Protein AF-X8APF7-F1 (afdb_monomer_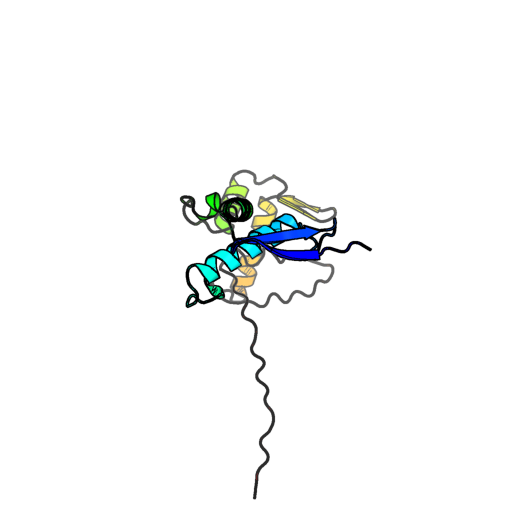lite)

pLDDT: mean 70.71, std 19.46, range [29.16, 93.62]

Sequence (177 aa):
MNHFGLFFLNDNGQLALSTAGAGQPLSNFDVPELAERLQQVLAAMTADPSRPLSSVDLLDGTALERLDMWANRAVLTGQSATPQSIPAVFAAQVAQRPDAVALTFQDRAMTYRELDDASNRLAHLLADHGARPGGVWCCCCRARPRRSWRFWRCSKRGRLSAHRPRASGRADRAPAR

Foldseek 3Di:
DFDKDWDWDDDPNDTDIDMDTQDDPDPPDGPVLVRVLVVQLVVVCVVPVPDDSVPRDSQDPVNVVVVCVVVVVCQVPPPDDDDDQPVVVLVVVCVVWVQDFPDDDDPDTDGSVRVVVVQVVLVVVVVVVPDDAPDDDDPPDDPDPPDDDPPVRPSPGDDDDDDDDDDDDDDDDDDDD

Radius of gyration: 29.01 Å; chains: 1; bounding box: 78×44×69 Å

InterPro domains:
  IPR000873 AMP-dependent synthetase/ligase domain [PF00501] (90-136)
  IPR042099 ANL, N-terminal domain [G3DSA:3.40.50.12780] (61-152)

Structure (mmCIF, N/CA/C/O backbone):
data_AF-X8APF7-F1
#
_entry.id   AF-X8APF7-F1
#
loop_
_atom_site.group_PDB
_atom_site.id
_atom_site.type_symbol
_atom_site.label_atom_id
_atom_site.label_alt_id
_atom_site.label_comp_id
_atom_site.label_asym_id
_atom_site.label_entity_id
_atom_site.label_seq_id
_atom_site.pdbx_PDB_ins_code
_atom_site.Cartn_x
_atom_site.Cartn_y
_atom_site.Cartn_z
_atom_site.occupancy
_atom_site.B_iso_or_equiv
_atom_site.auth_seq_id
_atom_site.auth_comp_id
_atom_site.auth_asym_id
_atom_site.auth_atom_id
_atom_site.pdbx_PDB_model_num
ATOM 1 N N . MET A 1 1 ? 11.712 28.529 -21.733 1.00 53.59 1 MET A N 1
ATOM 2 C CA . MET A 1 1 ? 11.200 27.318 -22.411 1.00 53.59 1 MET A CA 1
ATOM 3 C C . MET A 1 1 ? 12.228 26.220 -22.222 1.00 53.59 1 MET A C 1
ATOM 5 O O . MET A 1 1 ? 13.283 26.269 -22.847 1.00 53.59 1 MET A O 1
ATOM 9 N N . ASN A 1 2 ? 11.966 25.299 -21.296 1.00 61.56 2 ASN A N 1
ATOM 10 C CA . ASN A 1 2 ? 12.863 24.178 -21.039 1.00 61.56 2 ASN A CA 1
ATOM 11 C C . ASN A 1 2 ? 12.679 23.160 -22.162 1.00 61.56 2 ASN A C 1
ATOM 13 O O . ASN A 1 2 ? 11.663 22.476 -22.225 1.00 61.56 2 ASN A O 1
ATOM 17 N N . HIS A 1 3 ? 13.634 23.133 -23.080 1.00 66.56 3 HIS A N 1
ATOM 18 C CA . HIS A 1 3 ? 13.720 22.146 -24.142 1.00 66.56 3 HIS A CA 1
ATOM 19 C C . HIS A 1 3 ? 14.736 21.082 -23.728 1.00 66.56 3 HIS A C 1
ATOM 21 O O . HIS A 1 3 ? 15.697 21.374 -23.012 1.00 66.56 3 HIS A O 1
ATOM 27 N N . PHE A 1 4 ? 14.511 19.853 -24.172 1.00 73.12 4 PHE A N 1
ATOM 28 C CA . PHE A 1 4 ? 15.497 18.786 -24.112 1.00 73.12 4 PHE A CA 1
ATOM 29 C C . PHE A 1 4 ? 15.580 18.148 -25.500 1.00 73.12 4 PHE A C 1
ATOM 31 O O . PHE A 1 4 ? 14.575 18.068 -26.209 1.00 73.12 4 PHE A O 1
ATOM 38 N N . GLY A 1 5 ? 16.780 17.745 -25.903 1.00 75.00 5 GLY A N 1
ATOM 39 C CA . GLY A 1 5 ? 17.037 17.091 -27.183 1.00 75.00 5 GLY A CA 1
ATOM 40 C C . GLY A 1 5 ? 17.805 15.794 -26.981 1.00 75.00 5 GLY A C 1
ATOM 41 O O . GLY A 1 5 ? 18.708 15.735 -26.146 1.00 75.00 5 GLY A O 1
ATOM 42 N N . LEU A 1 6 ? 17.441 14.772 -27.753 1.00 80.19 6 LEU A N 1
ATOM 43 C CA . LEU A 1 6 ? 18.171 13.511 -27.863 1.00 80.19 6 LEU A CA 1
ATOM 44 C C . LEU A 1 6 ? 18.871 13.494 -29.221 1.00 80.19 6 LEU A C 1
ATOM 46 O O . LEU A 1 6 ? 18.217 13.641 -30.254 1.00 80.19 6 LEU A O 1
ATOM 50 N N . PHE A 1 7 ? 20.188 13.324 -29.214 1.00 81.31 7 PHE A N 1
ATOM 51 C CA . PHE A 1 7 ? 21.014 13.285 -30.415 1.00 81.31 7 PHE A CA 1
ATOM 52 C C . PHE A 1 7 ? 21.690 11.925 -30.520 1.00 81.31 7 PHE A C 1
ATOM 54 O O . PHE A 1 7 ? 22.322 11.466 -29.569 1.00 81.31 7 PHE A O 1
ATOM 61 N N . PHE A 1 8 ? 21.570 11.306 -31.691 1.00 81.06 8 PHE A N 1
ATOM 62 C CA . PHE A 1 8 ? 22.302 10.098 -32.044 1.00 81.06 8 PHE A CA 1
ATOM 63 C C . PHE A 1 8 ? 23.467 10.498 -32.935 1.00 81.06 8 PHE A C 1
ATOM 65 O O . PHE A 1 8 ? 23.267 11.060 -34.013 1.00 81.06 8 PHE A O 1
ATOM 72 N N . LEU A 1 9 ? 24.677 10.224 -32.474 1.00 80.75 9 LEU A N 1
ATOM 73 C CA . LEU A 1 9 ? 25.897 10.414 -33.239 1.00 80.75 9 LEU A CA 1
ATOM 74 C C . LEU A 1 9 ? 26.414 9.040 -33.642 1.00 80.75 9 LEU A C 1
ATOM 76 O O . LEU A 1 9 ? 26.395 8.109 -32.843 1.00 80.75 9 LEU A O 1
ATOM 80 N N . ASN A 1 10 ? 26.861 8.909 -34.882 1.00 80.62 10 ASN A N 1
ATOM 81 C CA . ASN A 1 10 ? 27.541 7.712 -35.352 1.00 80.62 10 ASN A CA 1
ATOM 82 C C . ASN A 1 10 ? 28.977 8.101 -35.701 1.00 80.62 10 ASN A C 1
ATOM 84 O O . ASN A 1 10 ? 29.172 8.969 -36.552 1.00 80.62 10 ASN A O 1
ATOM 88 N N . ASP A 1 11 ? 29.950 7.469 -35.052 1.00 77.50 11 ASP A N 1
ATOM 89 C CA . ASP A 1 11 ? 31.371 7.622 -35.355 1.00 77.50 11 ASP A CA 1
ATOM 90 C C . ASP A 1 11 ? 32.016 6.241 -35.502 1.00 77.50 11 ASP A C 1
ATOM 92 O O . ASP A 1 11 ? 31.984 5.430 -34.581 1.00 77.50 11 ASP A O 1
ATOM 96 N N . ASN A 1 12 ? 32.568 5.946 -36.682 1.00 76.00 12 ASN A N 1
ATOM 97 C CA . ASN A 1 12 ? 33.263 4.689 -36.994 1.00 76.00 12 ASN A CA 1
ATOM 98 C C . ASN A 1 12 ? 32.517 3.399 -36.576 1.00 76.00 12 ASN A C 1
ATOM 100 O O . ASN A 1 12 ? 33.132 2.409 -36.180 1.00 76.00 12 ASN A O 1
ATOM 104 N N . GLY A 1 13 ? 31.182 3.393 -36.672 1.00 75.31 13 GLY A N 1
ATOM 105 C CA . GLY A 1 13 ? 30.346 2.244 -36.304 1.00 75.31 13 GLY A CA 1
ATOM 106 C C . GLY A 1 13 ? 29.995 2.160 -34.814 1.00 75.31 13 GLY A C 1
ATOM 107 O O . GLY A 1 13 ? 29.361 1.193 -34.398 1.00 75.31 13 GLY A O 1
ATOM 108 N N . GLN A 1 14 ? 30.373 3.159 -34.015 1.00 74.88 14 GLN A N 1
ATOM 109 C CA . GLN A 1 14 ? 29.901 3.350 -32.647 1.00 74.88 14 GLN A CA 1
ATOM 110 C C . GLN A 1 14 ? 28.744 4.354 -32.643 1.00 74.88 14 GLN A C 1
ATOM 112 O O . GLN A 1 14 ? 28.888 5.492 -33.093 1.00 74.88 14 GLN A O 1
ATOM 117 N N . LEU A 1 15 ? 27.590 3.933 -32.120 1.00 78.38 15 LEU A N 1
ATOM 118 C CA . LEU A 1 15 ? 26.440 4.810 -31.911 1.00 78.38 15 LEU A CA 1
ATOM 119 C C . LEU A 1 15 ? 26.529 5.429 -30.510 1.00 78.38 15 LEU A C 1
ATOM 121 O O . LEU A 1 15 ? 26.436 4.718 -29.512 1.00 78.38 15 LEU A O 1
ATOM 125 N N . ALA A 1 16 ? 26.676 6.747 -30.434 1.00 77.12 16 ALA A N 1
ATOM 126 C CA . ALA A 1 16 ? 26.646 7.510 -29.194 1.00 77.12 16 ALA A CA 1
ATOM 127 C C . ALA A 1 16 ? 25.300 8.233 -29.038 1.00 77.12 16 ALA A C 1
ATOM 129 O O . ALA A 1 16 ? 24.826 8.904 -29.957 1.00 77.12 16 ALA A O 1
ATOM 130 N N . LEU A 1 17 ? 24.693 8.119 -27.855 1.00 78.38 17 LEU A N 1
ATOM 131 C CA . LEU A 1 17 ? 23.508 8.878 -27.460 1.00 78.38 17 LEU A CA 1
ATOM 132 C C . LEU A 1 17 ? 23.949 10.058 -26.592 1.00 78.38 17 LEU A C 1
ATOM 134 O O . LEU A 1 17 ? 24.636 9.878 -25.592 1.00 78.38 17 LEU A O 1
ATOM 138 N N . SER A 1 18 ? 23.565 11.272 -26.973 1.00 77.81 18 SER A N 1
ATOM 139 C CA . SER A 1 18 ? 23.858 12.492 -26.217 1.00 77.81 18 SER A CA 1
ATOM 140 C C . SER A 1 18 ? 22.583 13.271 -25.937 1.00 77.81 18 SER A C 1
ATOM 142 O O . SER A 1 18 ? 21.690 13.359 -26.782 1.00 77.81 18 SER A O 1
ATOM 144 N N . THR A 1 19 ? 22.506 13.865 -24.750 1.00 77.56 19 THR A N 1
ATOM 145 C CA . THR A 1 19 ? 21.371 14.689 -24.336 1.00 77.56 19 THR A CA 1
ATOM 146 C C . THR A 1 19 ? 21.774 16.149 -24.220 1.00 77.56 19 THR A C 1
ATOM 148 O O . THR A 1 19 ? 22.810 16.441 -23.626 1.00 77.56 19 THR A O 1
ATOM 151 N N . ALA A 1 20 ? 20.955 17.073 -24.720 1.00 77.75 20 ALA A N 1
ATOM 152 C CA . ALA A 1 20 ? 21.169 18.505 -24.511 1.00 77.75 20 ALA A CA 1
ATOM 153 C C . ALA A 1 20 ? 19.965 19.165 -23.838 1.00 77.75 20 ALA A C 1
ATOM 155 O O . ALA A 1 20 ? 18.816 18.808 -24.105 1.00 77.75 20 ALA A O 1
ATOM 156 N N . GLY A 1 21 ? 20.251 20.180 -23.022 1.00 68.06 21 GLY A N 1
ATOM 157 C CA . GLY A 1 21 ? 19.257 20.973 -22.301 1.00 68.06 21 GLY A CA 1
ATOM 158 C C . GLY A 1 21 ? 19.004 20.486 -20.871 1.00 68.06 21 GLY A C 1
ATOM 159 O O . GLY A 1 21 ? 19.227 19.328 -20.539 1.00 68.06 21 GLY A O 1
ATOM 160 N N . ALA A 1 22 ? 18.527 21.400 -20.023 1.00 64.50 22 ALA A N 1
ATOM 161 C CA . ALA A 1 22 ? 18.190 21.152 -18.615 1.00 64.50 22 ALA A CA 1
ATOM 162 C C . ALA A 1 22 ? 16.683 20.902 -18.406 1.00 64.50 22 ALA A C 1
ATOM 164 O O . ALA A 1 22 ? 16.120 21.221 -17.359 1.00 64.50 22 ALA A O 1
ATOM 165 N N . GLY A 1 23 ? 15.985 20.430 -19.444 1.00 63.81 23 GLY A N 1
ATOM 166 C CA . GLY A 1 23 ? 14.562 20.131 -19.338 1.00 63.81 23 GLY A CA 1
ATOM 167 C C . GLY A 1 23 ? 14.301 18.934 -18.432 1.00 63.81 23 GLY A C 1
ATOM 168 O O . GLY A 1 23 ? 15.122 18.034 -18.360 1.00 63.81 23 GLY A O 1
ATOM 169 N N . GLN A 1 24 ? 13.144 18.913 -17.774 1.00 64.69 24 GLN A N 1
ATOM 170 C CA . GLN A 1 24 ? 12.595 17.705 -17.162 1.00 64.69 24 GLN A CA 1
ATOM 171 C C . GLN A 1 24 ? 11.430 17.235 -18.046 1.00 64.69 24 GLN A C 1
ATOM 173 O O . GLN A 1 24 ? 10.345 17.815 -17.969 1.00 64.69 24 GLN A O 1
ATOM 178 N N . PRO A 1 25 ? 11.656 16.257 -18.949 1.00 60.25 25 PRO A N 1
ATOM 179 C CA . PRO A 1 25 ? 10.646 15.747 -19.882 1.00 60.25 25 PRO A CA 1
ATOM 180 C C . PRO A 1 25 ? 9.393 15.242 -19.175 1.00 60.25 25 PRO A C 1
ATOM 182 O O . PRO A 1 25 ? 8.284 15.320 -19.698 1.00 60.25 25 PRO A O 1
ATOM 185 N N . LEU A 1 26 ? 9.606 14.677 -17.991 1.00 61.38 26 LEU A N 1
ATOM 186 C CA . LEU A 1 26 ? 8.610 14.052 -17.150 1.00 61.38 26 LEU A CA 1
ATOM 187 C C . LEU A 1 26 ? 8.867 14.522 -15.724 1.00 61.38 26 LEU A C 1
ATOM 189 O O . LEU A 1 26 ? 10.012 14.626 -15.298 1.00 61.38 26 LEU A O 1
ATOM 193 N N . SER A 1 27 ? 7.802 14.751 -14.962 1.00 63.25 27 SER A N 1
ATOM 194 C CA . SER A 1 27 ? 7.886 15.291 -13.598 1.00 63.25 27 SER A CA 1
ATOM 195 C C . SER A 1 27 ? 8.696 14.430 -12.616 1.00 63.25 27 SER A C 1
ATOM 197 O O . SER A 1 27 ? 9.063 14.923 -11.557 1.00 63.25 27 SER A O 1
ATOM 199 N N . ASN A 1 28 ? 8.969 13.166 -12.965 1.00 64.25 28 ASN A N 1
ATOM 200 C CA . ASN A 1 28 ? 9.645 12.183 -12.115 1.00 64.25 28 ASN A CA 1
ATOM 201 C C . ASN A 1 28 ? 10.875 11.528 -12.778 1.00 64.25 28 ASN A C 1
ATOM 203 O O . ASN A 1 28 ? 11.368 10.545 -12.232 1.00 64.25 28 ASN A O 1
ATOM 207 N N . PHE A 1 29 ? 11.323 11.998 -13.949 1.00 65.62 29 PHE A N 1
ATOM 208 C CA . PHE A 1 29 ? 12.499 11.443 -14.632 1.00 65.62 29 PHE A CA 1
ATOM 209 C C . PHE A 1 29 ? 13.395 12.556 -15.153 1.00 65.62 29 PHE A C 1
ATOM 211 O O . PHE A 1 29 ? 12.939 13.433 -15.895 1.00 65.62 29 PHE A O 1
ATOM 218 N N . ASP A 1 30 ? 14.676 12.465 -14.813 1.00 72.31 30 ASP A N 1
ATOM 219 C CA . ASP A 1 30 ? 15.691 13.343 -15.372 1.00 72.31 30 ASP A CA 1
ATOM 220 C C . ASP A 1 30 ? 16.156 12.843 -16.748 1.00 72.31 30 ASP A C 1
ATOM 222 O O . ASP A 1 30 ? 16.073 11.663 -17.097 1.00 72.31 30 ASP A O 1
ATOM 226 N N . VAL A 1 31 ? 16.643 13.774 -17.566 1.00 77.12 31 VAL A N 1
ATOM 227 C CA . VAL A 1 31 ? 17.120 13.509 -18.934 1.00 77.12 31 VAL A CA 1
ATOM 228 C C . VAL A 1 31 ? 18.214 12.426 -19.007 1.00 77.12 31 VAL A C 1
ATOM 230 O O . VAL A 1 31 ? 18.138 11.603 -19.922 1.00 77.12 31 VAL A O 1
ATOM 233 N N . PRO A 1 32 ? 19.186 12.354 -18.072 1.00 75.44 32 PRO A N 1
ATOM 234 C CA . PRO A 1 32 ? 20.173 11.276 -18.049 1.00 75.44 32 PRO A CA 1
ATOM 235 C C . PRO A 1 32 ? 19.548 9.896 -17.811 1.00 75.44 32 PRO A C 1
ATOM 237 O O . PRO A 1 32 ? 19.864 8.964 -18.542 1.00 75.44 32 PRO A O 1
ATOM 240 N N . GLU A 1 33 ? 18.597 9.771 -16.877 1.00 77.25 33 GLU A N 1
ATOM 241 C CA . GLU A 1 33 ? 17.920 8.492 -16.596 1.00 77.25 33 GLU A CA 1
ATOM 242 C C . GLU A 1 33 ? 17.145 7.984 -17.823 1.00 77.25 33 GLU A C 1
ATOM 244 O O . GLU A 1 33 ? 17.118 6.787 -18.119 1.00 77.25 33 GLU A O 1
ATOM 249 N N . LEU A 1 34 ? 16.520 8.897 -18.574 1.00 79.06 34 LEU A N 1
ATOM 250 C CA . LEU A 1 34 ? 15.839 8.554 -19.821 1.00 79.06 34 LEU A CA 1
ATOM 251 C C . LEU A 1 34 ? 16.825 8.055 -20.887 1.00 79.06 34 LEU A C 1
ATOM 253 O O . LEU A 1 34 ? 16.526 7.093 -21.598 1.00 79.06 34 LEU A O 1
ATOM 257 N N . ALA A 1 35 ? 17.985 8.703 -21.006 1.00 80.31 35 ALA A N 1
ATOM 258 C CA . ALA A 1 35 ? 19.008 8.319 -21.969 1.00 80.31 35 ALA A CA 1
ATOM 259 C C . ALA A 1 35 ? 19.628 6.957 -21.641 1.00 80.31 35 ALA A C 1
ATOM 261 O O . ALA A 1 35 ? 19.764 6.125 -22.536 1.00 80.31 35 ALA A O 1
ATOM 262 N N . GLU A 1 36 ? 19.922 6.693 -20.368 1.00 80.88 36 GLU A N 1
ATOM 263 C CA . GLU A 1 36 ? 20.430 5.396 -19.909 1.00 80.88 36 GLU A CA 1
ATOM 264 C C . GLU A 1 36 ? 19.453 4.261 -20.228 1.00 80.88 36 GLU A C 1
ATOM 266 O O . GLU A 1 36 ? 19.840 3.243 -20.806 1.00 80.88 36 GLU A O 1
ATOM 271 N N . ARG A 1 37 ? 18.159 4.453 -19.948 1.00 81.25 37 ARG A N 1
ATOM 272 C CA . ARG A 1 37 ? 17.126 3.457 -20.278 1.00 81.25 37 ARG A CA 1
ATOM 273 C C . ARG A 1 37 ? 16.987 3.240 -21.778 1.00 81.25 37 ARG A C 1
ATOM 275 O O . ARG A 1 37 ? 16.839 2.107 -22.227 1.00 81.25 37 ARG A O 1
ATOM 282 N N . LEU A 1 38 ? 17.053 4.305 -22.573 1.00 82.56 38 LEU A N 1
ATOM 283 C CA . LEU A 1 38 ? 17.011 4.190 -24.029 1.00 82.56 38 LEU A CA 1
ATOM 284 C C . LEU A 1 38 ? 18.231 3.432 -24.569 1.00 82.56 38 LEU A C 1
ATOM 286 O O . LEU A 1 38 ? 18.084 2.585 -25.450 1.00 82.56 38 LEU A O 1
ATOM 290 N N . GLN A 1 39 ? 19.416 3.680 -24.012 1.00 83.12 39 GLN A N 1
ATOM 291 C CA . GLN A 1 39 ? 20.625 2.936 -24.349 1.00 83.12 39 GLN A CA 1
ATOM 292 C C . GLN A 1 39 ? 20.486 1.444 -24.013 1.00 83.12 39 GLN A C 1
ATOM 294 O O . GLN A 1 39 ? 20.874 0.609 -24.827 1.00 83.12 39 GLN A O 1
ATOM 299 N N . GLN A 1 40 ? 19.886 1.092 -22.871 1.00 81.75 40 GLN A N 1
ATOM 300 C CA . GLN A 1 40 ? 19.611 -0.305 -22.510 1.00 81.75 40 GLN A CA 1
ATOM 301 C C . GLN A 1 40 ? 18.675 -0.991 -23.516 1.00 81.75 40 GLN A C 1
ATOM 303 O O . GLN A 1 40 ? 18.935 -2.127 -23.912 1.00 81.75 40 GLN A O 1
ATOM 308 N N . VAL A 1 41 ? 17.632 -0.299 -23.994 1.00 83.94 41 VAL A N 1
ATOM 309 C CA . VAL A 1 41 ? 16.745 -0.826 -25.050 1.00 83.94 41 VAL A CA 1
ATOM 310 C C . VAL A 1 41 ? 17.512 -1.072 -26.338 1.00 83.94 41 VAL A C 1
ATOM 312 O O . VAL A 1 41 ? 17.408 -2.152 -26.915 1.00 83.94 41 VAL A O 1
ATOM 315 N N . LEU A 1 42 ? 18.295 -0.088 -26.784 1.00 83.88 42 LEU A N 1
ATOM 316 C CA . LEU A 1 42 ? 19.064 -0.199 -28.021 1.00 83.88 42 LEU A CA 1
ATOM 317 C C . LEU A 1 42 ? 20.092 -1.331 -27.937 1.00 83.88 42 LEU A C 1
ATOM 319 O O . LEU A 1 42 ? 20.203 -2.107 -28.881 1.00 83.88 42 LEU A O 1
ATOM 323 N N . ALA A 1 43 ? 20.773 -1.485 -26.799 1.00 83.19 43 ALA A N 1
ATOM 324 C CA . ALA A 1 43 ? 21.693 -2.593 -26.553 1.00 83.19 43 ALA A CA 1
ATOM 325 C C . ALA A 1 43 ? 20.980 -3.958 -26.551 1.00 83.19 43 ALA A C 1
ATOM 327 O O . ALA A 1 43 ? 21.488 -4.925 -27.115 1.00 83.19 43 ALA A O 1
ATOM 328 N N . ALA A 1 44 ? 19.786 -4.049 -25.958 1.00 83.00 44 ALA A N 1
ATOM 329 C CA . ALA A 1 44 ? 19.005 -5.284 -25.956 1.00 83.00 44 ALA A CA 1
ATOM 330 C C . ALA A 1 44 ? 18.514 -5.666 -27.364 1.00 83.00 44 ALA A C 1
ATOM 332 O O . ALA A 1 44 ? 18.529 -6.844 -27.717 1.00 83.00 44 ALA A O 1
ATOM 333 N N . MET A 1 45 ? 18.115 -4.680 -28.173 1.00 83.44 45 MET A N 1
ATOM 334 C CA . MET A 1 45 ? 17.649 -4.888 -29.548 1.00 83.44 45 MET A CA 1
ATOM 335 C C . MET A 1 45 ? 18.779 -5.254 -30.517 1.00 83.44 45 MET A C 1
ATOM 337 O O . MET A 1 45 ? 18.547 -6.016 -31.452 1.00 83.44 45 MET A O 1
ATOM 341 N N . THR A 1 46 ? 19.992 -4.725 -30.323 1.00 84.31 46 THR A N 1
ATOM 342 C CA . THR A 1 46 ? 21.152 -5.098 -31.151 1.00 84.31 46 THR A CA 1
ATOM 343 C C . THR A 1 46 ? 21.724 -6.460 -30.769 1.00 84.31 46 THR A C 1
ATOM 345 O O . THR A 1 46 ? 22.218 -7.166 -31.646 1.00 84.31 46 THR A O 1
ATOM 348 N N . ALA A 1 47 ? 21.635 -6.852 -29.494 1.00 85.12 47 ALA A N 1
ATOM 349 C CA . ALA A 1 47 ? 22.073 -8.164 -29.024 1.00 85.12 47 ALA A CA 1
ATOM 350 C C . ALA A 1 47 ? 21.160 -9.309 -29.497 1.00 85.12 47 ALA A C 1
ATOM 352 O O . ALA A 1 47 ? 21.658 -10.377 -29.846 1.00 85.12 47 ALA A O 1
ATOM 353 N N . ASP A 1 48 ? 19.841 -9.098 -29.526 1.00 83.81 48 ASP A N 1
ATOM 354 C CA . ASP A 1 48 ? 18.879 -10.062 -30.070 1.00 83.81 48 ASP A CA 1
ATOM 355 C C . ASP A 1 48 ? 17.739 -9.345 -30.817 1.00 83.81 48 ASP A C 1
ATOM 357 O O . ASP A 1 48 ? 16.743 -8.942 -30.207 1.00 83.81 48 ASP A O 1
ATOM 361 N N . PRO A 1 49 ? 17.843 -9.223 -32.152 1.00 81.12 49 PRO A N 1
ATOM 362 C CA . PRO A 1 49 ? 16.830 -8.564 -32.975 1.00 81.12 49 PRO A CA 1
ATOM 363 C C . PRO A 1 49 ? 15.473 -9.280 -33.003 1.00 81.12 49 PRO A C 1
ATOM 365 O O . PRO A 1 49 ? 14.477 -8.689 -33.417 1.00 81.12 49 PRO A O 1
ATOM 368 N N . SER A 1 50 ? 15.423 -10.558 -32.612 1.00 85.00 50 SER A N 1
ATOM 369 C CA . SER A 1 50 ? 14.198 -11.365 -32.613 1.00 85.00 50 SER A CA 1
ATOM 370 C C . SER A 1 50 ? 13.436 -11.304 -31.285 1.00 85.00 50 SER A C 1
ATOM 372 O O . SER A 1 50 ? 12.286 -11.748 -31.200 1.00 85.00 50 SER A O 1
ATOM 374 N N . ARG A 1 51 ? 14.049 -10.717 -30.250 1.00 82.75 51 ARG A N 1
ATOM 375 C CA . ARG A 1 51 ? 13.473 -10.596 -28.914 1.00 82.75 51 ARG A CA 1
ATOM 376 C C . ARG A 1 51 ? 12.291 -9.615 -28.904 1.00 82.75 51 ARG A C 1
ATOM 378 O O . ARG A 1 51 ? 12.418 -8.484 -29.373 1.00 82.75 51 ARG A O 1
ATOM 385 N N . PRO A 1 52 ? 11.138 -9.978 -28.307 1.00 82.69 52 PRO A N 1
ATOM 386 C CA . PRO A 1 52 ? 10.020 -9.054 -28.177 1.00 82.69 52 PRO A CA 1
ATOM 387 C C . PRO A 1 52 ? 10.383 -7.897 -27.241 1.00 82.69 52 PRO A C 1
ATOM 389 O O . PRO A 1 52 ? 10.868 -8.120 -26.127 1.00 82.69 52 PRO A O 1
ATOM 392 N N . LEU A 1 53 ? 10.071 -6.667 -27.659 1.00 76.81 53 LEU A N 1
ATOM 393 C CA . LEU A 1 53 ? 10.351 -5.441 -26.899 1.00 76.81 53 LEU A CA 1
ATOM 394 C C . LEU A 1 53 ? 9.767 -5.477 -25.475 1.00 76.81 53 LEU A C 1
ATOM 396 O O . LEU A 1 53 ? 10.366 -4.956 -24.544 1.00 76.81 53 LEU A O 1
ATOM 400 N N . SER A 1 54 ? 8.636 -6.164 -25.284 1.00 79.62 54 SER A N 1
ATOM 401 C CA . SER A 1 54 ? 7.987 -6.345 -23.978 1.00 79.62 54 SER A CA 1
ATOM 402 C C . SER A 1 54 ? 8.794 -7.171 -22.973 1.00 79.62 54 SER A C 1
ATOM 404 O O . SER A 1 54 ? 8.422 -7.232 -21.807 1.00 79.62 54 SER A O 1
ATOM 406 N N . SER A 1 55 ? 9.844 -7.862 -23.418 1.00 78.06 55 SER A N 1
ATOM 407 C CA . SER A 1 55 ? 10.704 -8.678 -22.558 1.00 78.06 55 SER A CA 1
ATOM 408 C C . SER A 1 55 ? 11.985 -7.964 -22.134 1.00 78.06 55 SER A C 1
ATOM 410 O O . SER A 1 55 ? 12.754 -8.540 -21.368 1.00 78.06 55 SER A O 1
ATOM 412 N N . VAL A 1 56 ? 12.254 -6.762 -22.653 1.00 78.56 56 VAL A N 1
ATOM 413 C CA . VAL A 1 56 ? 13.417 -5.960 -22.264 1.00 78.56 56 VAL A CA 1
ATOM 414 C C . VAL A 1 56 ? 13.148 -5.375 -20.882 1.00 78.56 56 VAL A C 1
ATOM 416 O O . VAL A 1 56 ? 12.184 -4.631 -20.703 1.00 78.56 56 VAL A O 1
ATOM 419 N N . ASP A 1 57 ? 13.984 -5.734 -19.909 1.00 75.31 57 ASP A N 1
ATOM 420 C CA . ASP A 1 57 ? 13.901 -5.157 -18.572 1.00 75.31 57 ASP A CA 1
ATOM 421 C C . ASP A 1 57 ? 14.563 -3.776 -18.573 1.00 75.31 57 ASP A C 1
ATOM 423 O O . ASP A 1 57 ? 15.725 -3.629 -18.950 1.00 75.31 57 ASP A O 1
ATOM 427 N N . LEU A 1 58 ? 13.775 -2.767 -18.214 1.00 73.19 58 LEU A N 1
ATOM 428 C CA . LEU A 1 58 ? 14.168 -1.357 -18.145 1.00 73.19 58 LEU A CA 1
ATOM 429 C C . LEU A 1 58 ? 14.492 -0.917 -16.717 1.00 73.19 58 LEU A C 1
ATOM 431 O O . LEU A 1 58 ? 14.885 0.230 -16.494 1.00 73.19 58 LEU A O 1
ATOM 435 N N . LEU A 1 59 ? 14.216 -1.785 -15.744 1.00 71.38 59 LEU A N 1
ATOM 436 C CA . LEU A 1 59 ? 14.544 -1.552 -14.355 1.00 71.38 59 LEU A CA 1
ATOM 437 C C . LEU A 1 59 ? 15.925 -2.148 -14.127 1.00 71.38 59 LEU A C 1
ATOM 439 O O . LEU A 1 59 ? 16.126 -3.358 -14.172 1.00 71.38 59 LEU A O 1
ATOM 443 N N . ASP A 1 60 ? 16.894 -1.275 -13.909 1.00 72.75 60 ASP A N 1
ATOM 444 C CA . ASP A 1 60 ? 18.210 -1.688 -13.467 1.00 72.75 60 ASP A CA 1
ATOM 445 C C . ASP A 1 60 ? 18.155 -2.193 -12.011 1.00 72.75 60 ASP A C 1
ATOM 447 O O . ASP A 1 60 ? 17.154 -2.050 -11.297 1.00 72.75 60 ASP A O 1
ATOM 451 N N . GLY A 1 61 ? 19.257 -2.790 -11.548 1.00 73.62 61 GLY A N 1
ATOM 452 C CA . GLY A 1 61 ? 19.348 -3.310 -10.181 1.00 73.62 61 GLY A CA 1
ATOM 453 C C . GLY A 1 61 ? 19.039 -2.249 -9.119 1.00 73.62 61 GLY A C 1
ATOM 454 O O . GLY A 1 61 ? 18.361 -2.544 -8.138 1.00 73.62 61 GLY A O 1
ATOM 455 N N . THR A 1 62 ? 19.438 -0.995 -9.353 1.00 73.75 62 THR A N 1
ATOM 456 C CA . THR A 1 62 ? 19.209 0.100 -8.400 1.00 73.75 62 THR A CA 1
ATOM 457 C C . THR A 1 62 ? 17.731 0.505 -8.312 1.00 73.75 62 THR A C 1
ATOM 459 O O . THR A 1 62 ? 17.214 0.762 -7.218 1.00 73.75 62 THR A O 1
ATOM 462 N N . ALA A 1 63 ? 16.994 0.507 -9.431 1.00 76.06 63 ALA A N 1
ATOM 463 C CA . ALA A 1 63 ? 15.554 0.744 -9.428 1.00 76.06 63 ALA A CA 1
ATOM 464 C C . ALA A 1 63 ? 14.781 -0.396 -8.749 1.00 76.06 63 ALA A C 1
ATOM 466 O O . ALA A 1 63 ? 13.819 -0.128 -8.023 1.00 76.06 63 ALA A O 1
ATOM 467 N N . LEU A 1 64 ? 15.204 -1.649 -8.940 1.00 79.94 64 LEU A N 1
ATOM 468 C CA . LEU A 1 64 ? 14.610 -2.804 -8.261 1.00 79.94 64 LEU A CA 1
ATOM 469 C C . LEU A 1 64 ? 14.815 -2.741 -6.741 1.00 79.94 64 LEU A C 1
ATOM 471 O O . LEU A 1 64 ? 13.860 -2.954 -5.996 1.00 79.94 64 LEU A O 1
ATOM 475 N N . GLU A 1 65 ? 16.001 -2.352 -6.273 1.00 82.06 65 GLU A N 1
ATOM 476 C CA . GLU A 1 65 ? 16.274 -2.150 -4.842 1.00 82.06 65 GLU A CA 1
ATOM 477 C C . GLU A 1 65 ? 15.393 -1.049 -4.229 1.00 82.06 65 GLU A C 1
ATOM 479 O O . GLU A 1 65 ? 14.824 -1.215 -3.145 1.00 82.06 65 GLU A O 1
ATOM 484 N N . ARG A 1 66 ? 15.204 0.071 -4.943 1.00 81.88 66 ARG A N 1
ATOM 485 C CA . ARG A 1 66 ? 14.290 1.146 -4.512 1.00 81.88 66 ARG A CA 1
ATOM 486 C C . ARG A 1 66 ? 12.842 0.670 -4.433 1.00 81.88 66 ARG A C 1
ATOM 488 O O . ARG A 1 66 ? 12.133 1.027 -3.489 1.00 81.88 66 ARG A O 1
ATOM 495 N N . LEU A 1 67 ? 12.400 -0.126 -5.405 1.00 84.56 67 LEU A N 1
ATOM 496 C CA . LEU A 1 67 ? 11.062 -0.716 -5.399 1.00 84.56 67 LEU A CA 1
ATOM 497 C C . LEU A 1 67 ? 10.886 -1.690 -4.235 1.00 84.56 67 LEU A C 1
ATOM 499 O O . LEU A 1 67 ? 9.855 -1.640 -3.566 1.00 84.56 67 LEU A O 1
ATOM 503 N N . ASP A 1 68 ? 11.887 -2.517 -3.946 1.00 85.75 68 ASP A N 1
ATOM 504 C CA . ASP A 1 68 ? 11.854 -3.450 -2.820 1.00 85.75 68 ASP A CA 1
ATOM 505 C C . ASP A 1 68 ? 11.740 -2.720 -1.473 1.00 85.75 68 ASP A C 1
ATOM 507 O O . ASP A 1 68 ? 10.977 -3.148 -0.596 1.00 85.75 68 ASP A O 1
ATOM 511 N N . MET A 1 69 ? 12.418 -1.575 -1.336 1.00 83.81 69 MET A N 1
ATOM 512 C CA . MET A 1 69 ? 12.297 -0.694 -0.174 1.00 83.81 69 MET A CA 1
ATOM 513 C C . MET A 1 69 ? 10.888 -0.093 -0.056 1.00 83.81 69 MET A C 1
ATOM 515 O O . MET A 1 69 ? 10.257 -0.205 0.995 1.00 83.81 69 MET A O 1
ATOM 519 N N . TRP A 1 70 ? 10.353 0.516 -1.120 1.00 87.94 70 TRP A N 1
ATOM 520 C CA . TRP A 1 70 ? 9.010 1.116 -1.096 1.00 87.94 70 TRP A CA 1
ATOM 521 C C . TRP A 1 70 ? 7.899 0.091 -0.874 1.00 87.94 70 TRP A C 1
ATOM 523 O O . TRP A 1 70 ? 6.918 0.369 -0.182 1.00 87.94 70 TRP A O 1
ATOM 533 N N . ALA A 1 71 ? 8.055 -1.107 -1.434 1.00 87.06 71 ALA A N 1
ATOM 534 C CA . ALA A 1 71 ? 7.095 -2.190 -1.293 1.00 87.06 71 ALA A CA 1
ATOM 535 C C . ALA A 1 71 ? 7.115 -2.837 0.102 1.00 87.06 71 ALA A C 1
ATOM 537 O O . ALA A 1 71 ? 6.291 -3.712 0.364 1.00 87.06 71 ALA A O 1
ATOM 538 N N . ASN A 1 72 ? 8.036 -2.440 0.994 1.00 85.06 72 ASN A N 1
ATOM 539 C CA . ASN A 1 72 ? 8.300 -3.129 2.259 1.00 85.06 72 ASN A CA 1
ATOM 540 C C . ASN A 1 72 ? 8.457 -4.644 2.048 1.00 85.06 72 ASN A C 1
ATOM 542 O O . ASN A 1 72 ? 7.934 -5.450 2.824 1.00 85.06 72 ASN A O 1
ATOM 546 N N . ARG A 1 73 ? 9.144 -5.048 0.968 1.00 81.81 73 ARG A N 1
ATOM 547 C CA . ARG A 1 73 ? 9.167 -6.449 0.527 1.00 81.81 73 ARG A CA 1
ATOM 548 C C . ARG A 1 73 ? 9.706 -7.372 1.611 1.00 81.81 73 ARG A C 1
ATOM 550 O O . ARG A 1 73 ? 9.121 -8.422 1.832 1.00 81.81 73 ARG A O 1
ATOM 557 N N . ALA A 1 74 ? 10.705 -6.919 2.368 1.00 80.62 74 ALA A N 1
ATOM 558 C CA . ALA A 1 74 ? 11.242 -7.632 3.525 1.00 80.62 74 ALA A CA 1
ATOM 559 C C . ALA A 1 74 ? 10.170 -8.017 4.567 1.00 80.62 74 ALA A C 1
ATOM 561 O O . ALA A 1 74 ? 10.235 -9.100 5.142 1.00 80.62 74 ALA A O 1
ATOM 562 N N . VAL A 1 75 ? 9.155 -7.172 4.786 1.00 81.25 75 VAL A N 1
ATOM 563 C CA . VAL A 1 75 ? 8.037 -7.459 5.702 1.00 81.25 75 VAL A CA 1
ATOM 564 C C . VAL A 1 75 ? 7.050 -8.447 5.076 1.00 81.25 75 VAL A C 1
ATOM 566 O O . VAL A 1 75 ? 6.520 -9.313 5.766 1.00 81.25 75 VAL A O 1
ATOM 569 N N . LEU A 1 76 ? 6.807 -8.332 3.768 1.00 76.94 76 LEU A N 1
ATOM 570 C CA . LEU A 1 76 ? 5.866 -9.187 3.037 1.00 76.94 76 LEU A CA 1
ATOM 571 C C . LEU A 1 76 ? 6.406 -10.601 2.781 1.00 76.94 76 LEU A C 1
ATOM 573 O O . LEU A 1 76 ? 5.627 -11.550 2.753 1.00 76.94 76 LEU A O 1
ATOM 577 N N . THR A 1 77 ? 7.717 -10.738 2.569 1.00 80.31 77 THR A N 1
ATOM 578 C CA . THR A 1 77 ? 8.395 -12.014 2.289 1.00 80.31 77 THR A CA 1
ATOM 579 C C . THR A 1 77 ? 9.089 -12.604 3.511 1.00 80.31 77 THR A C 1
ATOM 581 O O . THR A 1 77 ? 9.572 -13.733 3.446 1.00 80.31 77 THR A O 1
ATOM 584 N N . GLY A 1 78 ? 9.168 -11.858 4.615 1.00 77.31 78 GLY A N 1
ATOM 585 C CA . GLY A 1 78 ? 9.641 -12.375 5.892 1.00 77.31 78 GLY A CA 1
ATOM 586 C C . GLY A 1 78 ? 8.760 -13.521 6.392 1.00 77.31 78 GLY A C 1
ATOM 587 O O . GLY A 1 78 ? 7.602 -13.664 5.990 1.00 77.31 78 GLY A O 1
ATOM 588 N N . GLN A 1 79 ? 9.302 -14.350 7.286 1.00 65.50 79 GLN A N 1
ATOM 589 C CA . GLN A 1 79 ? 8.528 -15.383 7.976 1.00 65.50 79 GLN A CA 1
ATOM 590 C C . GLN A 1 79 ? 7.392 -14.709 8.751 1.00 65.50 79 GLN A C 1
ATOM 592 O O . GLN A 1 79 ? 7.598 -14.115 9.809 1.00 65.50 79 GLN A O 1
ATOM 597 N N . SER A 1 80 ? 6.192 -14.745 8.175 1.00 61.81 80 SER A N 1
ATOM 598 C CA . SER A 1 80 ? 5.027 -14.103 8.764 1.00 61.81 80 SER A CA 1
ATOM 599 C C . SER A 1 80 ? 4.672 -14.819 10.064 1.00 61.81 80 SER A C 1
ATOM 601 O O . SER A 1 80 ? 4.566 -16.049 10.093 1.00 61.81 80 SER A O 1
ATOM 603 N N . ALA A 1 81 ? 4.478 -14.053 11.141 1.00 68.25 81 ALA A N 1
ATOM 604 C CA . ALA A 1 81 ? 3.832 -14.563 12.342 1.00 68.25 81 ALA A CA 1
ATOM 605 C C . ALA A 1 81 ? 2.506 -15.235 11.949 1.00 68.25 81 ALA A C 1
ATOM 607 O O . ALA A 1 81 ? 1.862 -14.820 10.983 1.00 68.25 81 ALA A O 1
ATOM 608 N N . THR A 1 82 ? 2.106 -16.279 12.682 1.00 76.75 82 THR A N 1
ATOM 609 C CA . THR A 1 82 ? 0.857 -17.021 12.440 1.00 76.75 82 THR A CA 1
ATOM 610 C C . THR A 1 82 ? -0.270 -16.068 12.041 1.00 76.75 82 THR A C 1
ATOM 612 O O . THR A 1 82 ? -0.497 -15.106 12.778 1.00 76.75 82 THR A O 1
ATOM 615 N N . PRO A 1 83 ? -0.961 -16.282 10.906 1.00 75.19 83 PRO A N 1
ATOM 616 C CA . PRO A 1 83 ? -1.913 -15.313 10.381 1.00 75.19 83 PRO A CA 1
ATOM 617 C C . PRO A 1 83 ? -3.022 -15.054 11.401 1.00 75.19 83 PRO A C 1
ATOM 619 O O . PRO A 1 83 ? -3.904 -15.883 11.622 1.00 75.19 83 PRO A O 1
ATOM 622 N N . GLN A 1 84 ? -2.971 -13.886 12.037 1.00 83.12 84 GLN A N 1
ATOM 623 C CA . GLN A 1 84 ? -3.981 -13.439 12.981 1.00 83.12 84 GLN A CA 1
ATOM 624 C C . GLN A 1 84 ? -5.012 -12.581 12.259 1.00 83.12 84 GLN A C 1
ATOM 626 O O . GLN A 1 84 ? -4.702 -11.758 11.399 1.00 83.12 84 GLN A O 1
ATOM 631 N N . SER A 1 85 ? -6.274 -12.762 12.628 1.00 84.69 85 SER A N 1
ATOM 632 C CA . SER A 1 85 ? -7.322 -11.861 12.168 1.00 84.69 85 SER A CA 1
ATOM 633 C C . SER A 1 85 ? -7.149 -10.489 12.839 1.00 84.69 85 SER A C 1
ATOM 635 O O . SER A 1 85 ? -6.798 -10.418 14.017 1.00 84.69 85 SER A O 1
ATOM 637 N N . ILE A 1 86 ? -7.434 -9.394 12.122 1.00 86.12 86 ILE A N 1
ATOM 638 C CA . ILE A 1 86 ? -7.451 -8.027 12.691 1.00 86.12 86 ILE A CA 1
ATOM 639 C C . ILE A 1 86 ? -8.227 -7.963 14.027 1.00 86.12 86 ILE A C 1
ATOM 641 O O . ILE A 1 86 ? -7.742 -7.345 14.973 1.00 86.12 86 ILE A O 1
ATOM 645 N N . PRO A 1 87 ? -9.383 -8.638 14.174 1.00 86.12 87 PRO A N 1
ATOM 646 C CA . PRO A 1 87 ? -10.092 -8.733 15.450 1.00 86.12 87 PRO A CA 1
ATOM 647 C C . PRO A 1 87 ? -9.321 -9.370 16.589 1.00 86.12 87 PRO A C 1
ATOM 649 O O . PRO A 1 87 ? -9.481 -8.941 17.725 1.00 86.12 87 PRO A O 1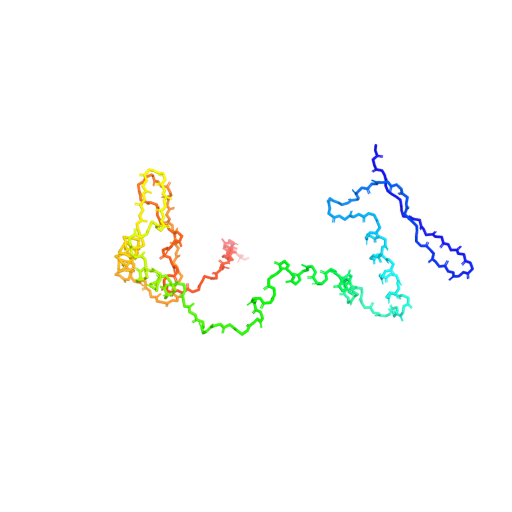
ATOM 652 N N . ALA A 1 88 ? -8.542 -10.412 16.300 1.00 86.94 88 ALA A N 1
ATOM 653 C CA . ALA A 1 88 ? -7.763 -11.111 17.310 1.00 86.94 88 ALA A CA 1
ATOM 654 C C . ALA A 1 88 ? -6.635 -10.210 17.821 1.00 86.94 88 ALA A C 1
ATOM 656 O O . ALA A 1 88 ? -6.460 -10.076 19.029 1.00 86.94 88 ALA A O 1
ATOM 657 N N . VAL A 1 89 ? -5.946 -9.517 16.908 1.00 89.62 89 VAL A N 1
ATOM 658 C CA . VAL A 1 89 ? -4.920 -8.523 17.263 1.00 89.62 89 VAL A CA 1
ATOM 659 C C . VAL A 1 89 ? -5.536 -7.380 18.073 1.00 89.62 89 VAL A C 1
ATOM 661 O O . VAL A 1 89 ? -4.986 -6.966 19.090 1.00 89.62 89 VAL A O 1
ATOM 664 N N . PHE A 1 90 ? -6.719 -6.906 17.680 1.00 89.12 90 PHE A N 1
ATOM 665 C CA . PHE A 1 90 ? -7.419 -5.868 18.429 1.00 89.12 90 PHE A CA 1
ATOM 666 C C . PHE A 1 90 ? -7.849 -6.329 19.826 1.00 89.12 90 PHE A C 1
ATOM 668 O O . PHE A 1 90 ? -7.649 -5.596 20.787 1.00 89.12 90 PHE A O 1
ATOM 675 N N . ALA A 1 91 ? -8.392 -7.540 19.971 1.00 89.06 91 ALA A N 1
ATOM 676 C CA . ALA A 1 91 ? -8.777 -8.076 21.276 1.00 89.06 91 ALA A CA 1
ATOM 677 C C . ALA A 1 91 ? -7.570 -8.191 22.223 1.00 89.06 91 ALA A C 1
ATOM 679 O O . ALA A 1 91 ? -7.676 -7.855 23.402 1.00 89.06 91 ALA A O 1
ATOM 680 N N . ALA A 1 92 ? -6.402 -8.579 21.700 1.00 90.81 92 ALA A N 1
ATOM 681 C CA . ALA A 1 92 ? -5.159 -8.577 22.468 1.00 90.81 92 ALA A CA 1
ATOM 682 C C . ALA A 1 92 ? -4.755 -7.160 22.919 1.00 90.81 92 ALA A C 1
ATOM 684 O O . ALA A 1 92 ? -4.265 -6.989 24.034 1.00 90.81 92 ALA A O 1
ATOM 685 N N . GLN A 1 93 ? -4.988 -6.139 22.088 1.00 90.62 93 GLN A N 1
ATOM 686 C CA . GLN A 1 93 ? -4.735 -4.742 22.450 1.00 90.62 93 GLN A CA 1
ATOM 687 C C . GLN A 1 93 ? -5.708 -4.236 23.526 1.00 90.62 93 GLN A C 1
ATOM 689 O O . GLN A 1 93 ? -5.284 -3.558 24.462 1.00 90.62 93 GLN A O 1
ATOM 694 N N . VAL A 1 94 ? -6.992 -4.600 23.431 1.00 91.81 94 VAL A N 1
ATOM 695 C CA . VAL A 1 94 ? -8.013 -4.274 24.444 1.00 91.81 94 VAL A CA 1
ATOM 696 C C . VAL A 1 94 ? -7.649 -4.890 25.793 1.00 91.81 94 VAL A C 1
ATOM 698 O O . VAL A 1 94 ? -7.754 -4.214 26.812 1.00 91.81 94 VAL A O 1
ATOM 701 N N . ALA A 1 95 ? -7.168 -6.137 25.803 1.00 91.56 95 ALA A N 1
ATOM 702 C CA . ALA A 1 95 ? -6.721 -6.805 27.022 1.00 91.56 95 ALA A CA 1
ATOM 703 C C . ALA A 1 95 ? -5.484 -6.136 27.648 1.00 91.56 95 ALA A C 1
ATOM 705 O O . ALA A 1 95 ? -5.387 -6.048 28.868 1.00 91.56 95 ALA A O 1
ATOM 706 N N . GLN A 1 96 ? -4.549 -5.645 26.827 1.00 92.25 96 GLN A N 1
ATOM 707 C CA . GLN A 1 96 ? -3.327 -4.997 27.314 1.00 92.25 96 GLN A CA 1
ATOM 708 C C . GLN A 1 96 ? -3.555 -3.572 27.828 1.00 92.25 96 GLN A C 1
ATOM 710 O O . GLN A 1 96 ? -2.898 -3.155 28.781 1.00 92.25 96 GLN A O 1
ATOM 715 N N . ARG A 1 97 ? -4.429 -2.791 27.181 1.00 91.69 97 ARG A N 1
ATOM 716 C CA . ARG A 1 97 ? -4.656 -1.373 27.512 1.00 91.69 97 ARG A CA 1
ATOM 717 C C . ARG A 1 97 ? -6.134 -0.990 27.378 1.00 91.69 97 ARG A C 1
ATOM 719 O O . ARG A 1 97 ? -6.482 -0.234 26.467 1.00 91.69 97 ARG A O 1
ATOM 726 N N . PRO A 1 98 ? -7.004 -1.468 28.282 1.00 89.62 98 PRO A N 1
ATOM 727 C CA . PRO A 1 98 ? -8.448 -1.270 28.163 1.00 89.62 98 PRO A CA 1
ATOM 728 C C . PRO A 1 98 ? -8.865 0.202 28.263 1.00 89.62 98 PRO A C 1
ATOM 730 O O . PRO A 1 98 ? -9.738 0.630 27.509 1.00 89.62 98 PRO A O 1
ATOM 733 N N . ASP A 1 99 ? -8.215 0.973 29.139 1.00 92.19 99 ASP A N 1
ATOM 734 C CA . ASP A 1 99 ? -8.563 2.373 29.426 1.00 92.19 99 ASP A CA 1
ATOM 735 C C . ASP A 1 99 ? -7.794 3.386 28.559 1.00 92.19 99 ASP A C 1
ATOM 737 O O . ASP A 1 99 ? -7.983 4.595 28.682 1.00 92.19 99 ASP A O 1
ATOM 741 N N . ALA A 1 100 ? -6.930 2.917 27.650 1.00 92.00 100 ALA A N 1
ATOM 742 C CA . ALA A 1 100 ? -6.253 3.800 26.707 1.00 92.00 100 ALA A CA 1
ATOM 743 C C . ALA A 1 100 ? -7.232 4.292 25.633 1.00 92.00 100 ALA A C 1
ATOM 745 O O . ALA A 1 100 ? -8.050 3.526 25.117 1.00 92.00 100 ALA A O 1
ATOM 746 N N . VAL A 1 101 ? -7.115 5.568 25.261 1.00 91.88 101 VAL A N 1
ATOM 747 C CA . VAL A 1 101 ? -7.923 6.170 24.195 1.00 91.88 101 VAL A CA 1
ATOM 748 C C . VAL A 1 101 ? -7.573 5.510 22.858 1.00 91.88 101 VAL A C 1
ATOM 750 O O . VAL A 1 101 ? -6.434 5.580 22.402 1.00 91.88 101 VAL A O 1
ATOM 753 N N . ALA A 1 102 ? -8.558 4.859 22.237 1.00 88.94 102 ALA A N 1
ATOM 754 C CA . ALA A 1 102 ? -8.412 4.163 20.959 1.00 88.94 102 ALA A CA 1
ATOM 755 C C . ALA A 1 102 ? -8.817 5.041 19.775 1.00 88.94 102 ALA A C 1
ATOM 757 O O . ALA A 1 102 ? -8.217 4.971 18.705 1.00 88.94 102 ALA A O 1
ATOM 758 N N . LEU A 1 103 ? -9.866 5.844 19.958 1.00 89.12 103 LEU A N 1
ATOM 759 C CA . LEU A 1 103 ? -10.431 6.689 18.915 1.00 89.12 103 LEU A CA 1
ATOM 760 C C . LEU A 1 103 ? -10.845 8.027 19.508 1.00 89.12 103 LEU A C 1
ATOM 762 O O . LEU A 1 103 ? -11.565 8.082 20.504 1.00 89.12 103 LEU A O 1
ATOM 766 N N . THR A 1 104 ? -10.441 9.099 18.844 1.00 90.50 104 THR A N 1
ATOM 767 C CA . THR A 1 104 ? -10.950 10.445 19.082 1.00 90.50 104 THR A CA 1
ATOM 768 C C . THR A 1 104 ? -11.690 10.909 17.836 1.00 90.50 104 THR A C 1
ATOM 770 O O . THR A 1 104 ? -11.247 10.702 16.705 1.00 90.50 104 THR A O 1
ATOM 773 N N . PHE A 1 105 ? -12.867 11.492 18.023 1.00 83.62 105 PHE A N 1
ATOM 774 C CA . PHE A 1 105 ? -13.629 12.103 16.945 1.00 83.62 105 PHE A CA 1
ATOM 775 C C . PHE A 1 105 ? -14.369 13.321 17.481 1.00 83.62 105 PHE A C 1
ATOM 777 O O . PHE A 1 105 ? -15.227 13.189 18.357 1.00 83.62 105 PHE A O 1
ATOM 784 N N . GLN A 1 106 ? -14.047 14.493 16.924 1.00 87.19 106 GLN A N 1
ATOM 785 C CA . GLN A 1 106 ? -14.486 15.785 17.460 1.00 87.19 106 GLN A CA 1
ATOM 786 C C . GLN A 1 106 ? -14.158 15.860 18.964 1.00 87.19 106 GLN A C 1
ATOM 788 O O . GLN A 1 106 ? -13.053 15.495 19.360 1.00 87.19 106 GLN A O 1
ATOM 793 N N . ASP A 1 107 ? -15.126 16.239 19.796 1.00 86.50 107 ASP A N 1
ATOM 794 C CA . ASP A 1 107 ? -14.964 16.397 21.247 1.00 86.50 107 ASP A CA 1
ATOM 795 C C . ASP A 1 107 ? -15.173 15.095 22.036 1.00 86.50 107 ASP A C 1
ATOM 797 O O . ASP A 1 107 ? -15.442 15.117 23.238 1.00 86.50 107 ASP A O 1
ATOM 801 N N . ARG A 1 108 ? -15.130 13.933 21.372 1.00 84.50 108 ARG A N 1
ATOM 802 C CA . ARG A 1 108 ? -15.344 12.635 22.021 1.00 84.50 108 ARG A CA 1
ATOM 803 C C . ARG A 1 108 ? -14.131 11.740 21.873 1.00 84.50 108 ARG A C 1
ATOM 805 O O . ARG A 1 108 ? -13.641 11.518 20.768 1.00 84.50 108 ARG A O 1
ATOM 812 N N . ALA A 1 109 ? -13.716 11.166 22.993 1.00 90.12 109 ALA A N 1
ATOM 813 C CA . ALA A 1 109 ? -12.757 10.078 23.057 1.00 90.12 109 ALA A CA 1
ATOM 814 C C . ALA A 1 109 ? -13.490 8.790 23.448 1.00 90.12 109 ALA A C 1
ATOM 816 O O . ALA A 1 109 ? -14.405 8.820 24.268 1.00 90.12 109 ALA A O 1
ATOM 817 N N . MET A 1 110 ? -13.095 7.671 22.850 1.00 90.12 110 MET A N 1
ATOM 818 C CA . MET A 1 110 ? -13.478 6.333 23.285 1.00 90.12 110 MET A CA 1
ATOM 819 C C . MET A 1 110 ? -12.227 5.523 23.580 1.00 90.12 110 MET A C 1
ATOM 821 O O . MET A 1 110 ? -11.253 5.536 22.818 1.00 90.12 110 MET A O 1
ATOM 825 N N . THR A 1 111 ? -12.284 4.792 24.681 1.00 93.62 111 THR A N 1
ATOM 826 C CA . THR A 1 111 ? -11.265 3.825 25.085 1.00 93.62 111 THR A CA 1
ATOM 827 C C . THR A 1 111 ? -11.336 2.546 24.248 1.00 93.62 111 THR A C 1
ATOM 829 O O . THR A 1 111 ? -12.344 2.266 23.590 1.00 93.62 111 THR A O 1
ATOM 832 N N . TYR A 1 112 ? -10.269 1.743 24.271 1.00 92.56 112 TYR A N 1
ATOM 833 C CA . TYR A 1 112 ? -10.249 0.430 23.614 1.00 92.56 112 TYR A CA 1
ATOM 834 C C . TYR A 1 112 ? -11.392 -0.473 24.096 1.00 92.56 112 TYR A C 1
ATOM 836 O O . TYR A 1 112 ? -12.046 -1.112 23.269 1.00 92.56 112 TYR A O 1
ATOM 844 N N . ARG A 1 113 ? -11.683 -0.481 25.404 1.00 90.00 113 ARG A N 1
ATOM 845 C CA . ARG A 1 113 ? -12.794 -1.255 25.979 1.00 90.00 113 ARG A CA 1
ATOM 846 C C . ARG A 1 113 ? -14.152 -0.809 25.439 1.00 90.00 113 ARG A C 1
ATOM 848 O O . ARG A 1 113 ? -14.916 -1.627 24.935 1.00 90.00 113 ARG A O 1
ATOM 855 N N . GLU A 1 114 ? -14.442 0.490 25.485 1.00 90.25 114 GLU A N 1
ATOM 856 C CA . GLU A 1 114 ? -15.726 1.019 25.006 1.00 90.25 114 GLU A CA 1
ATOM 857 C C . GLU A 1 114 ? -15.928 0.768 23.508 1.00 90.25 114 GLU A C 1
ATOM 859 O O . GLU A 1 114 ? -17.051 0.523 23.051 1.00 90.25 114 GLU A O 1
ATOM 864 N N . LEU A 1 115 ? -14.838 0.826 22.736 1.00 90.38 115 LEU A N 1
ATOM 865 C CA . LEU A 1 115 ? -14.851 0.522 21.313 1.00 90.38 115 LEU A CA 1
ATOM 866 C C . LEU A 1 115 ? -15.139 -0.961 21.047 1.00 90.38 115 LEU A C 1
ATOM 868 O O . LEU A 1 115 ? -15.933 -1.259 20.146 1.00 90.38 115 LEU A O 1
ATOM 872 N N . ASP A 1 116 ? -14.546 -1.882 21.811 1.00 90.19 116 ASP A N 1
ATOM 873 C CA . ASP A 1 116 ? -14.829 -3.315 21.668 1.00 90.19 116 ASP A CA 1
ATOM 874 C C . ASP A 1 116 ? -16.284 -3.634 22.023 1.00 90.19 116 ASP A C 1
ATOM 876 O O . ASP A 1 116 ? -16.977 -4.277 21.233 1.00 90.19 116 ASP A O 1
ATOM 880 N N . ASP A 1 117 ? -16.801 -3.083 23.123 1.00 90.56 117 ASP A N 1
ATOM 881 C CA . ASP A 1 117 ? -18.191 -3.277 23.548 1.00 90.56 117 ASP A CA 1
ATOM 882 C C . ASP A 1 117 ? -19.189 -2.744 22.514 1.00 90.56 117 ASP A C 1
ATOM 884 O O . ASP A 1 117 ? -20.185 -3.392 22.171 1.00 90.56 117 ASP A O 1
ATOM 888 N N . ALA A 1 118 ? -18.939 -1.545 21.979 1.00 89.00 118 ALA A N 1
ATOM 889 C CA . ALA A 1 118 ? -19.755 -0.974 20.912 1.00 89.00 118 ALA 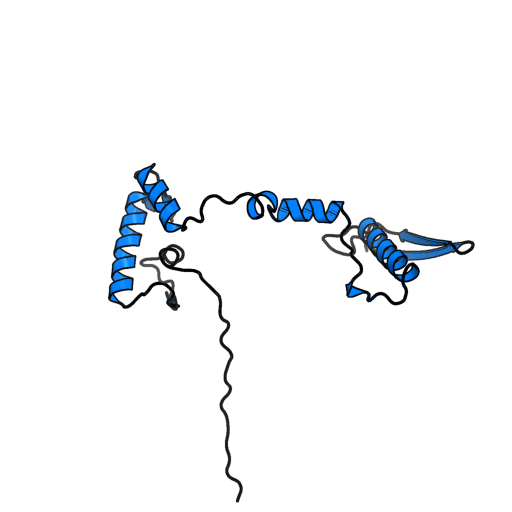A CA 1
ATOM 890 C C . ALA A 1 118 ? -19.718 -1.834 19.638 1.00 89.00 118 ALA A C 1
ATOM 892 O O . ALA A 1 118 ? -20.759 -2.036 19.004 1.00 89.00 118 ALA A O 1
ATOM 893 N N . SER A 1 119 ? -18.545 -2.364 19.289 1.00 87.62 119 SER A N 1
ATOM 894 C CA . SER A 1 119 ? -18.350 -3.220 18.117 1.00 87.62 119 SER A CA 1
ATOM 895 C C . SER A 1 119 ? -19.005 -4.594 18.288 1.00 87.62 119 SER A C 1
ATOM 897 O O . SER A 1 119 ? -19.634 -5.084 17.350 1.00 87.62 119 SER A O 1
ATOM 899 N N . ASN A 1 120 ? -18.933 -5.194 19.479 1.00 89.06 120 ASN A N 1
ATOM 900 C CA . ASN A 1 120 ? -19.534 -6.495 19.780 1.00 89.06 120 ASN A CA 1
ATOM 901 C C . ASN A 1 120 ? -21.060 -6.417 19.804 1.00 89.06 120 ASN A C 1
ATOM 903 O O . ASN A 1 120 ? -21.708 -7.194 19.103 1.00 89.06 120 ASN A O 1
ATOM 907 N N . ARG A 1 121 ? -21.645 -5.432 20.507 1.00 88.38 121 ARG A N 1
ATOM 908 C CA . ARG A 1 121 ? -23.107 -5.196 20.494 1.00 88.38 121 ARG A CA 1
ATOM 909 C C . ARG A 1 121 ? -23.649 -5.127 19.081 1.00 88.38 121 ARG A C 1
ATOM 911 O O . ARG A 1 121 ? -24.713 -5.640 18.755 1.00 88.38 121 ARG A O 1
ATOM 918 N N . LEU A 1 122 ? -22.886 -4.482 18.225 1.00 85.56 122 LEU A N 1
ATOM 919 C CA . LEU A 1 122 ? -23.265 -4.343 16.856 1.00 85.56 122 LEU A CA 1
ATOM 920 C C . LEU A 1 122 ? -23.083 -5.622 16.026 1.00 85.56 122 LEU A C 1
ATOM 922 O O . LEU A 1 122 ? -23.915 -5.912 15.167 1.00 85.56 122 LEU A O 1
ATOM 926 N N . ALA A 1 123 ? -21.996 -6.358 16.231 1.00 84.88 123 ALA A N 1
ATOM 927 C CA . ALA A 1 123 ? -21.811 -7.642 15.572 1.00 84.88 123 ALA A CA 1
ATOM 928 C C . ALA A 1 123 ? -22.985 -8.586 15.883 1.00 84.88 123 ALA A C 1
ATOM 930 O O . ALA A 1 123 ? -23.454 -9.268 14.976 1.00 84.88 123 ALA A O 1
ATOM 931 N N . HIS A 1 124 ? -23.505 -8.551 17.116 1.00 85.81 124 HIS A N 1
ATOM 932 C CA . HIS A 1 124 ? -24.727 -9.263 17.498 1.00 85.81 124 HIS A CA 1
ATOM 933 C C . HIS A 1 124 ? -25.949 -8.771 16.722 1.00 85.81 124 HIS A C 1
ATOM 935 O O . HIS A 1 124 ? -26.581 -9.575 16.052 1.00 85.81 124 HIS A O 1
ATOM 941 N N . LEU A 1 125 ? -26.201 -7.458 16.675 1.00 87.06 125 LEU A N 1
ATOM 942 C CA . LEU A 1 125 ? -27.308 -6.917 15.874 1.00 87.06 12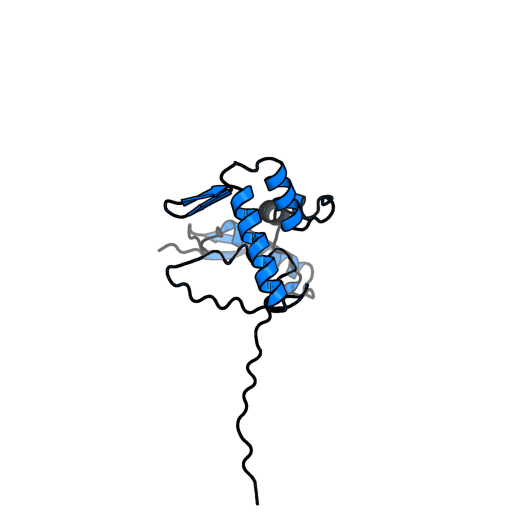5 LEU A CA 1
ATOM 943 C C . LEU A 1 125 ? -27.223 -7.337 14.400 1.00 87.06 125 LEU A C 1
ATOM 945 O O . LEU A 1 125 ? -28.236 -7.655 13.790 1.00 87.06 125 LEU A O 1
ATOM 949 N N . LEU A 1 126 ? -26.030 -7.342 13.802 1.00 84.75 126 LEU A N 1
ATOM 950 C CA . LEU A 1 126 ? -25.853 -7.795 12.420 1.00 84.75 126 LEU A CA 1
ATOM 951 C C . LEU A 1 126 ? -26.092 -9.303 12.278 1.00 84.75 126 LEU A C 1
ATOM 953 O O . LEU A 1 126 ? -26.685 -9.723 11.287 1.00 84.75 126 LEU A O 1
ATOM 957 N N . ALA A 1 127 ? -25.656 -10.104 13.252 1.00 84.88 127 ALA A N 1
ATOM 958 C CA . ALA A 1 127 ? -25.917 -11.539 13.279 1.00 84.88 127 ALA A CA 1
ATOM 959 C C . ALA A 1 127 ? -27.423 -11.832 13.369 1.00 84.88 127 ALA A C 1
ATOM 961 O O . ALA A 1 127 ? -27.908 -12.667 12.607 1.00 84.88 127 ALA A O 1
ATOM 962 N N . ASP A 1 128 ? -28.163 -11.080 14.188 1.00 85.06 128 ASP A N 1
ATOM 963 C CA . ASP A 1 128 ? -29.624 -11.185 14.311 1.00 85.06 128 ASP A CA 1
ATOM 964 C C . ASP A 1 128 ? -30.336 -10.849 12.993 1.00 85.06 128 ASP A C 1
ATOM 966 O O . ASP A 1 128 ? -31.371 -11.422 12.668 1.00 85.06 128 ASP A O 1
ATOM 970 N N . HIS A 1 129 ? -29.752 -9.960 12.185 1.00 83.38 129 HIS A N 1
ATOM 971 C CA . HIS A 1 129 ? -30.256 -9.623 10.851 1.00 83.38 129 HIS A CA 1
ATOM 972 C C . HIS A 1 129 ? -29.755 -10.581 9.752 1.00 83.38 129 HIS A C 1
ATOM 974 O O . HIS A 1 129 ? -30.011 -10.338 8.573 1.00 83.38 129 HIS A O 1
ATOM 980 N N . GLY A 1 130 ? -29.053 -11.665 10.107 1.00 79.06 130 GLY A N 1
ATOM 981 C CA . GLY A 1 130 ? -28.637 -12.727 9.186 1.00 79.06 130 GLY A CA 1
ATOM 982 C C . GLY A 1 130 ? -27.179 -12.672 8.716 1.00 79.06 130 GLY A C 1
ATOM 983 O O . GLY A 1 130 ? -26.821 -13.368 7.763 1.00 79.06 130 GLY A O 1
ATOM 984 N N . ALA A 1 131 ? -26.308 -11.868 9.341 1.00 79.62 131 ALA A N 1
ATOM 985 C CA . ALA A 1 131 ? -24.894 -11.799 8.961 1.00 79.62 131 ALA A CA 1
ATOM 986 C C . ALA A 1 131 ? -24.144 -13.098 9.281 1.00 79.62 131 ALA A C 1
ATOM 988 O O . ALA A 1 131 ? -23.877 -13.433 10.436 1.00 79.62 131 ALA A O 1
ATOM 989 N N . ARG A 1 132 ? -23.745 -13.811 8.222 1.00 73.31 132 ARG A N 1
ATOM 990 C CA . ARG A 1 132 ? -22.955 -15.045 8.286 1.00 73.31 132 ARG A CA 1
ATOM 991 C C . ARG A 1 132 ? -21.507 -14.786 7.833 1.00 73.31 132 ARG A C 1
ATOM 993 O O . ARG A 1 132 ? -21.302 -13.955 6.943 1.00 73.31 132 ARG A O 1
ATOM 1000 N N . PRO A 1 133 ? -20.497 -15.460 8.421 1.00 72.50 133 PRO A N 1
ATOM 1001 C CA . PRO A 1 133 ? -19.116 -15.371 7.943 1.00 72.50 133 PRO A CA 1
ATOM 1002 C C . PRO A 1 133 ? -19.027 -15.641 6.433 1.00 72.50 133 PRO A C 1
ATOM 1004 O O . PRO A 1 133 ? -19.636 -16.590 5.947 1.00 72.50 133 PRO A O 1
ATOM 1007 N N . GLY A 1 134 ? -18.303 -14.793 5.697 1.00 71.25 134 GLY A N 1
ATOM 1008 C CA . GLY A 1 134 ? -18.155 -14.896 4.236 1.00 71.25 134 GLY A CA 1
ATOM 1009 C C . GLY A 1 134 ? -19.281 -14.274 3.395 1.00 71.25 134 GLY A C 1
ATOM 1010 O O . GLY A 1 134 ? -19.192 -14.290 2.171 1.00 71.25 134 GLY A O 1
ATOM 1011 N N . GLY A 1 1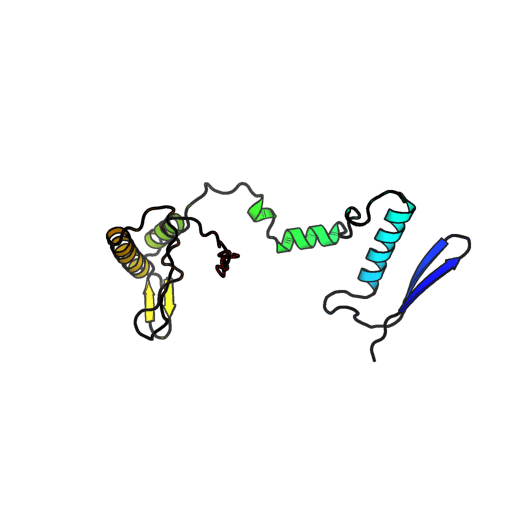35 ? -20.321 -13.702 4.011 1.00 70.25 135 GLY A N 1
ATOM 1012 C CA . GLY A 1 135 ? -21.374 -12.985 3.285 1.00 70.25 135 GLY A CA 1
ATOM 1013 C C . GLY A 1 135 ? -20.943 -11.584 2.832 1.00 70.25 135 GLY A C 1
ATOM 1014 O O . GLY A 1 135 ? -20.255 -10.872 3.564 1.00 70.25 135 GLY A O 1
ATOM 1015 N N . VAL A 1 136 ? -21.397 -11.151 1.652 1.00 61.19 136 VAL A N 1
ATOM 1016 C CA . VAL A 1 136 ? -21.194 -9.780 1.150 1.00 61.19 136 VAL A CA 1
ATOM 1017 C C . VAL A 1 136 ? -22.380 -8.913 1.561 1.00 61.19 136 VAL A C 1
ATOM 1019 O O . VAL A 1 136 ? -23.525 -9.230 1.253 1.00 61.19 136 VAL A O 1
ATOM 1022 N N . TRP A 1 137 ? -22.106 -7.810 2.257 1.00 58.16 137 TRP A N 1
ATOM 1023 C CA . TRP A 1 137 ? -23.126 -6.897 2.772 1.00 58.16 137 TRP A CA 1
ATOM 1024 C C . TRP A 1 137 ? -22.932 -5.514 2.172 1.00 58.16 137 TRP A C 1
ATOM 1026 O O . TRP A 1 137 ? -21.843 -4.941 2.247 1.00 58.16 137 TRP A O 1
ATOM 1036 N N . CYS A 1 138 ? -23.994 -4.947 1.602 1.00 45.22 138 CYS A N 1
ATOM 1037 C CA . CYS A 1 138 ? -23.938 -3.578 1.122 1.00 45.22 138 CYS A CA 1
ATOM 1038 C C . CYS A 1 138 ? -24.007 -2.632 2.323 1.00 45.22 138 CYS A C 1
ATOM 1040 O O . CYS A 1 138 ? -25.022 -2.524 3.015 1.00 45.22 138 CYS A O 1
ATOM 1042 N N . CYS A 1 139 ? -22.907 -1.935 2.596 1.00 52.91 139 CYS A N 1
ATOM 1043 C CA . CYS A 1 139 ? -22.831 -0.981 3.691 1.00 52.91 139 CYS A CA 1
ATOM 1044 C C . CYS A 1 139 ? -23.500 0.348 3.278 1.00 52.91 139 CYS A C 1
ATOM 1046 O O . CYS A 1 139 ? -22.866 1.396 3.304 1.00 52.91 139 CYS A O 1
ATOM 1048 N N . CYS A 1 140 ? -24.788 0.342 2.913 1.00 39.09 140 CYS A N 1
ATOM 1049 C CA . CYS A 1 140 ? -25.538 1.575 2.662 1.00 39.09 140 CYS A CA 1
ATOM 1050 C C . CYS A 1 140 ? -25.810 2.280 3.992 1.00 39.09 140 CYS A C 1
ATOM 1052 O O . CYS A 1 140 ? -26.751 1.993 4.728 1.00 39.09 140 CYS A O 1
ATOM 1054 N N . CYS A 1 141 ? -24.923 3.198 4.324 1.00 39.28 141 CYS A N 1
ATOM 1055 C CA . CYS A 1 141 ? -25.099 4.194 5.359 1.00 39.28 141 CYS A CA 1
ATOM 1056 C C . CYS A 1 141 ? -25.081 5.534 4.668 1.00 39.28 141 CYS A C 1
ATOM 1058 O O . CYS A 1 141 ? -24.042 6.030 4.247 1.00 39.28 141 CYS A O 1
ATOM 1060 N N . ARG A 1 142 ? -26.258 6.135 4.566 1.00 36.09 142 ARG A N 1
ATOM 1061 C CA . ARG A 1 142 ? -26.344 7.559 4.300 1.00 36.09 142 ARG A CA 1
ATOM 1062 C C . ARG A 1 142 ? -25.686 8.264 5.491 1.00 36.09 142 ARG A C 1
ATOM 1064 O O . ARG A 1 142 ? -26.186 8.148 6.609 1.00 36.09 142 ARG A O 1
ATOM 1071 N N . ALA A 1 143 ? -24.557 8.933 5.265 1.00 39.34 143 ALA A N 1
ATOM 1072 C CA . ALA A 1 143 ? -23.912 9.782 6.259 1.00 39.34 143 ALA A CA 1
ATOM 1073 C C . ALA A 1 143 ? -24.866 10.942 6.597 1.00 39.34 143 ALA A C 1
ATOM 1075 O O . ALA A 1 143 ? -24.943 11.940 5.888 1.00 39.34 143 ALA A O 1
ATOM 1076 N N . ARG A 1 144 ? -25.678 10.761 7.642 1.00 32.59 144 ARG A N 1
ATOM 1077 C CA . ARG A 1 144 ? -26.451 11.814 8.311 1.00 32.59 144 ARG A CA 1
ATOM 1078 C C . ARG A 1 144 ? -25.927 11.963 9.748 1.00 32.59 144 ARG A C 1
ATOM 1080 O O . ARG A 1 144 ? -25.439 10.979 10.302 1.00 32.59 144 ARG A O 1
ATOM 1087 N N . PRO A 1 145 ? -26.047 13.144 10.384 1.00 34.78 145 PRO A N 1
ATOM 1088 C CA . PRO A 1 145 ? -25.210 13.564 11.521 1.00 34.78 145 PRO A CA 1
ATOM 1089 C C . PRO A 1 145 ? -25.487 12.893 12.882 1.00 34.78 145 PRO A C 1
ATOM 1091 O O . PRO A 1 145 ? -25.161 13.444 13.926 1.00 34.78 145 PRO A O 1
ATOM 1094 N N . ARG A 1 146 ? -26.084 11.700 12.931 1.00 39.50 146 ARG A N 1
ATOM 1095 C CA . ARG A 1 146 ? -26.287 10.952 14.180 1.00 39.50 146 ARG A CA 1
ATOM 1096 C C . ARG A 1 146 ? -25.873 9.502 13.956 1.00 39.50 146 ARG A C 1
ATOM 1098 O O . ARG A 1 146 ? -26.610 8.752 13.329 1.00 39.50 146 ARG A O 1
ATOM 1105 N N . ARG A 1 147 ? -24.731 9.123 14.549 1.00 45.28 147 ARG A N 1
ATOM 1106 C CA . ARG A 1 147 ? -24.126 7.771 14.595 1.00 45.28 147 ARG A CA 1
ATOM 1107 C C . ARG A 1 147 ? -23.323 7.400 13.335 1.00 45.28 147 ARG A C 1
ATOM 1109 O O . ARG A 1 147 ? -23.853 6.834 12.386 1.00 45.28 147 ARG A O 1
ATOM 1116 N N . SER A 1 148 ? -22.014 7.664 13.365 1.00 37.00 148 SER A N 1
ATOM 1117 C CA . SER A 1 148 ? -21.075 7.361 12.277 1.00 37.00 148 SER A CA 1
ATOM 1118 C C . SER A 1 148 ? -19.885 6.548 12.790 1.00 37.00 148 SER A C 1
ATOM 1120 O O . SER A 1 148 ? -18.928 7.117 13.291 1.00 37.00 148 SER A O 1
ATOM 1122 N N . TRP A 1 149 ? -19.945 5.220 12.646 1.00 38.94 149 TRP A N 1
ATOM 1123 C CA . TRP A 1 149 ? -18.778 4.332 12.749 1.00 38.94 149 TRP A CA 1
ATOM 1124 C C . TRP A 1 149 ? -19.002 3.146 11.814 1.00 38.94 149 TRP A C 1
ATOM 1126 O O . TRP A 1 149 ? -19.753 2.226 12.153 1.00 38.94 149 TRP A O 1
ATOM 1136 N N . ARG A 1 150 ? -18.441 3.190 10.595 1.00 46.25 150 ARG A N 1
ATOM 1137 C CA . ARG A 1 150 ? -18.672 2.134 9.593 1.00 46.25 150 ARG A CA 1
ATOM 1138 C C . ARG A 1 150 ? -17.462 1.499 8.930 1.00 46.25 150 ARG A C 1
ATOM 1140 O O . ARG A 1 150 ? -17.623 0.417 8.381 1.00 46.25 150 ARG A O 1
ATOM 1147 N N . PHE A 1 151 ? -16.261 2.042 9.087 1.00 37.25 151 PHE A N 1
ATOM 1148 C CA . PHE A 1 151 ? -15.072 1.362 8.570 1.00 37.25 151 PHE A CA 1
ATOM 1149 C C . PHE A 1 151 ? -14.640 0.181 9.457 1.00 37.25 151 PHE A C 1
ATOM 1151 O O . PHE A 1 151 ? -14.323 -0.897 8.969 1.00 37.25 151 PHE A O 1
ATOM 1158 N N . TRP A 1 152 ? -14.774 0.322 10.778 1.00 39.91 152 TRP A N 1
ATOM 1159 C CA . TRP A 1 152 ? -14.416 -0.724 11.746 1.00 39.91 152 TRP A CA 1
ATOM 1160 C C . TRP A 1 152 ? -15.423 -1.897 11.817 1.00 39.91 152 TRP A C 1
ATOM 1162 O O . TRP A 1 152 ? -15.212 -2.902 12.487 1.00 39.91 152 TRP A O 1
ATOM 1172 N N . ARG A 1 153 ? -16.539 -1.783 11.089 1.00 43.00 153 ARG A N 1
ATOM 1173 C CA . ARG A 1 153 ? -17.782 -2.545 11.289 1.00 43.00 153 ARG A CA 1
ATOM 1174 C C . ARG A 1 153 ? -17.833 -3.912 10.601 1.00 43.00 153 ARG A C 1
ATOM 1176 O O . ARG A 1 153 ? -18.597 -4.766 11.031 1.00 43.00 153 ARG A O 1
ATOM 1183 N N . CYS A 1 154 ? -17.045 -4.119 9.544 1.00 43.03 154 CYS A N 1
ATOM 1184 C CA . CYS A 1 154 ? -17.075 -5.348 8.735 1.00 43.03 154 CYS A CA 1
ATOM 1185 C C . CYS A 1 154 ? -15.820 -6.222 8.887 1.00 43.03 154 CYS A C 1
ATOM 1187 O O . CYS A 1 154 ? -15.844 -7.393 8.517 1.00 43.03 154 CYS A O 1
ATOM 1189 N N . SER A 1 155 ? -14.740 -5.697 9.476 1.00 42.84 155 SER A N 1
ATOM 1190 C CA . SER A 1 155 ? -13.459 -6.413 9.581 1.00 42.84 155 SER A CA 1
ATOM 1191 C C . SER A 1 155 ? -13.523 -7.635 10.514 1.00 42.84 155 SER A C 1
ATOM 1193 O O . SER A 1 155 ? -12.708 -8.549 10.403 1.00 42.84 155 SER A O 1
ATOM 1195 N N . LYS A 1 156 ? -14.540 -7.722 11.396 1.00 37.34 156 LYS A N 1
ATOM 1196 C CA . LYS A 1 156 ? -14.621 -8.803 12.389 1.00 37.34 156 LYS A CA 1
ATOM 1197 C C . LYS A 1 156 ? -14.900 -10.212 11.846 1.00 37.34 156 LYS A C 1
ATOM 1199 O O . LYS A 1 156 ? -14.683 -11.166 12.587 1.00 37.34 156 LYS A O 1
ATOM 1204 N N . ARG A 1 157 ? -15.345 -10.384 10.587 1.00 43.78 157 ARG A N 1
ATOM 1205 C CA . ARG A 1 157 ? -15.794 -11.709 10.087 1.00 43.78 157 ARG A CA 1
ATOM 1206 C C . ARG A 1 157 ? -15.492 -12.097 8.631 1.00 43.78 157 ARG A C 1
ATOM 1208 O O . ARG A 1 157 ? -15.992 -13.133 8.196 1.00 43.78 157 ARG A O 1
ATOM 1215 N N . GLY A 1 158 ? -14.663 -11.380 7.873 1.00 34.66 158 GLY A N 1
ATOM 1216 C CA . GLY A 1 158 ? -14.239 -11.909 6.568 1.00 34.66 158 GLY A CA 1
ATOM 1217 C C . GLY A 1 158 ? -13.779 -10.886 5.540 1.00 34.66 158 GLY A C 1
ATOM 1218 O O . GLY A 1 158 ? -14.119 -9.710 5.596 1.00 34.66 158 GLY A O 1
ATOM 1219 N N . ARG A 1 159 ? -12.970 -11.397 4.612 1.00 34.41 159 ARG A N 1
ATOM 1220 C CA . ARG A 1 159 ? -12.195 -10.712 3.570 1.00 34.41 159 ARG A CA 1
ATOM 1221 C C . ARG A 1 159 ? -13.097 -9.915 2.606 1.00 34.41 159 ARG A C 1
ATOM 1223 O O . ARG A 1 159 ? -14.106 -10.430 2.139 1.00 34.41 159 ARG A O 1
ATOM 1230 N N . LEU A 1 160 ? -12.714 -8.675 2.290 1.00 39.78 160 LEU A N 1
ATOM 1231 C CA . LEU A 1 160 ? -13.367 -7.835 1.277 1.00 39.78 160 LEU A CA 1
ATOM 1232 C C . LEU A 1 160 ? -12.771 -8.136 -0.106 1.00 39.78 160 LEU A C 1
ATOM 1234 O O . LEU A 1 160 ? -11.561 -8.021 -0.290 1.00 39.78 160 LEU A O 1
ATOM 1238 N N . SER A 1 161 ? -13.614 -8.450 -1.089 1.00 37.56 161 SER A N 1
ATOM 1239 C CA . SER A 1 161 ? -13.261 -8.377 -2.511 1.00 37.56 161 SER A CA 1
ATOM 1240 C C . SER A 1 161 ? -14.274 -7.483 -3.219 1.00 37.56 161 SER A C 1
ATOM 1242 O O . SER A 1 161 ? -15.482 -7.687 -3.112 1.00 37.56 161 SER A O 1
ATOM 1244 N N . ALA A 1 162 ? -13.777 -6.459 -3.912 1.00 33.06 162 ALA A N 1
ATOM 1245 C CA . ALA A 1 162 ? -14.588 -5.529 -4.683 1.00 33.06 162 ALA A CA 1
ATOM 1246 C C . ALA A 1 162 ? -15.004 -6.189 -6.005 1.00 33.06 162 ALA A C 1
ATOM 1248 O O . ALA A 1 162 ? -14.212 -6.264 -6.941 1.00 33.06 162 ALA A O 1
ATOM 1249 N N . HIS A 1 163 ? -16.243 -6.675 -6.092 1.00 32.25 163 HIS A N 1
ATOM 1250 C CA . HIS A 1 163 ? -16.807 -7.124 -7.362 1.00 32.25 163 HIS A CA 1
ATOM 1251 C C . HIS A 1 163 ? -17.535 -5.956 -8.038 1.00 32.25 163 HIS A C 1
ATOM 1253 O O . HIS A 1 163 ? -18.494 -5.404 -7.501 1.00 32.25 163 HIS A O 1
ATOM 1259 N N . ARG A 1 164 ? -17.065 -5.572 -9.227 1.00 29.16 164 ARG A N 1
ATOM 1260 C CA . ARG A 1 164 ? -17.714 -4.587 -10.103 1.00 29.16 164 ARG A CA 1
ATOM 1261 C C . ARG A 1 164 ? -18.975 -5.238 -10.705 1.00 29.16 164 ARG A C 1
ATOM 1263 O O . ARG A 1 164 ? -18.844 -6.327 -11.270 1.00 29.16 164 ARG A O 1
ATOM 1270 N N . PRO A 1 165 ? -20.180 -4.652 -10.598 1.00 34.00 165 PRO A N 1
ATOM 1271 C CA . PRO A 1 165 ? -21.361 -5.214 -11.246 1.00 34.00 165 PRO A CA 1
ATOM 1272 C C . PRO A 1 165 ? -21.280 -5.015 -12.768 1.00 34.00 165 PRO A C 1
ATOM 1274 O O . PRO A 1 165 ? -21.091 -3.898 -13.251 1.00 34.00 165 PRO A O 1
ATOM 1277 N N . ARG A 1 166 ? -21.419 -6.112 -13.525 1.00 32.12 166 ARG A N 1
ATOM 1278 C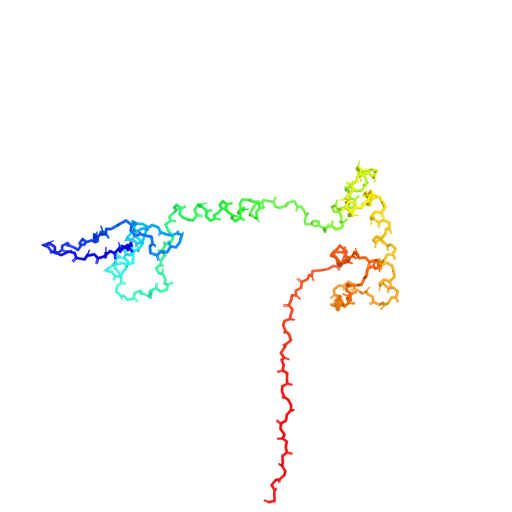 CA . ARG A 1 166 ? -21.711 -6.090 -14.966 1.00 32.12 166 ARG A CA 1
ATOM 1279 C C . ARG A 1 166 ? -23.125 -5.534 -15.146 1.00 32.12 166 ARG A C 1
ATOM 1281 O O . ARG A 1 166 ? -24.077 -6.122 -14.643 1.00 32.12 166 ARG A O 1
ATOM 1288 N N . ALA A 1 167 ? -23.253 -4.425 -15.866 1.00 34.50 167 ALA A N 1
ATOM 1289 C CA . ALA A 1 167 ? -24.538 -3.922 -16.329 1.00 34.50 167 ALA A CA 1
ATOM 1290 C C . ALA A 1 167 ? -25.093 -4.881 -17.396 1.00 34.50 167 ALA A C 1
ATOM 1292 O O . ALA A 1 167 ? -24.515 -5.012 -18.474 1.00 34.50 167 ALA A O 1
ATOM 1293 N N . SER A 1 168 ? -26.187 -5.579 -17.095 1.00 35.66 168 SER A N 1
ATOM 1294 C CA . SER A 1 168 ? -26.988 -6.278 -18.097 1.00 35.66 168 SER A CA 1
ATOM 1295 C C . SER A 1 168 ? -27.970 -5.287 -18.727 1.00 35.66 168 SER A C 1
ATOM 1297 O O . SER A 1 168 ? -28.967 -4.901 -18.121 1.00 35.66 168 SER A O 1
ATOM 1299 N N . GLY A 1 169 ? -27.672 -4.859 -19.955 1.00 31.42 169 GLY A N 1
ATOM 1300 C CA . GLY A 1 169 ? -28.632 -4.176 -20.818 1.00 31.42 169 GLY A CA 1
ATOM 1301 C C . GLY A 1 169 ? -29.701 -5.159 -21.297 1.00 31.42 169 GLY A C 1
ATOM 1302 O O . GLY A 1 169 ? -29.379 -6.220 -21.832 1.00 31.42 169 GLY A O 1
ATOM 1303 N N . ARG A 1 170 ? -30.970 -4.812 -21.075 1.00 31.42 170 ARG A N 1
ATOM 1304 C CA . ARG A 1 170 ? -32.160 -5.525 -21.550 1.00 31.42 170 ARG A CA 1
ATOM 1305 C C . ARG A 1 170 ? -33.023 -4.523 -22.323 1.00 31.42 170 ARG A C 1
ATOM 1307 O O . ARG A 1 170 ? -33.595 -3.642 -21.698 1.00 31.42 170 ARG A O 1
ATOM 1314 N N . ALA A 1 171 ? -33.062 -4.664 -23.644 1.00 34.12 171 ALA A N 1
ATOM 1315 C CA . ALA A 1 171 ? -33.975 -4.056 -24.629 1.00 34.12 171 ALA A CA 1
ATOM 1316 C C . ALA A 1 171 ? -33.557 -4.664 -25.988 1.00 34.12 171 ALA A C 1
ATOM 1318 O O . ALA A 1 171 ? -32.362 -4.804 -26.218 1.00 34.12 171 ALA A O 1
ATOM 1319 N N . ASP A 1 172 ? -34.372 -5.132 -26.927 1.00 34.56 172 ASP A N 1
ATOM 1320 C CA . ASP A 1 172 ? -35.815 -5.219 -27.118 1.00 34.56 172 ASP A CA 1
ATOM 1321 C C . ASP A 1 172 ? -36.054 -6.374 -28.115 1.00 34.56 172 ASP A C 1
ATOM 1323 O O . ASP A 1 172 ? -35.248 -6.593 -29.021 1.00 34.56 172 ASP A O 1
ATOM 1327 N N . ARG A 1 173 ? -37.152 -7.130 -27.971 1.00 33.56 173 ARG A N 1
ATOM 1328 C CA . ARG A 1 173 ? -37.664 -8.034 -29.020 1.00 33.56 173 ARG A CA 1
ATOM 1329 C C . ARG A 1 173 ? -38.882 -7.372 -29.659 1.00 33.56 173 ARG A C 1
ATOM 1331 O O . ARG A 1 173 ? -39.912 -7.258 -29.003 1.00 33.56 173 ARG A O 1
ATOM 1338 N N . ALA A 1 174 ? -38.774 -7.009 -30.934 1.00 36.91 174 ALA A N 1
ATOM 1339 C CA . ALA A 1 174 ? -39.918 -6.775 -31.814 1.00 36.91 174 ALA A CA 1
ATOM 1340 C C . ALA A 1 174 ? -40.244 -8.072 -32.588 1.00 36.91 174 ALA A C 1
ATOM 1342 O O . ALA A 1 174 ? -39.317 -8.825 -32.902 1.00 36.91 174 ALA A O 1
ATOM 1343 N N . PRO A 1 175 ? -41.520 -8.371 -32.896 1.00 42.25 175 PRO A N 1
ATOM 1344 C CA . PRO A 1 175 ? -41.890 -9.532 -33.697 1.00 42.25 175 PRO A CA 1
ATOM 1345 C C . PRO A 1 175 ? -41.894 -9.182 -35.194 1.00 42.25 175 PRO A C 1
ATOM 1347 O O . PRO A 1 175 ? -42.473 -8.174 -35.596 1.00 42.25 175 PRO A O 1
ATOM 1350 N N . ALA A 1 176 ? -41.282 -10.032 -36.018 1.00 38.38 176 ALA A N 1
ATOM 1351 C CA . ALA A 1 176 ? -41.455 -10.005 -37.467 1.00 38.38 176 ALA A CA 1
ATOM 1352 C C . ALA A 1 176 ? -42.606 -10.944 -37.860 1.00 38.38 176 ALA A C 1
ATOM 1354 O O . ALA A 1 176 ? -42.667 -12.087 -37.399 1.00 38.38 176 ALA A O 1
ATOM 1355 N N . ARG A 1 177 ? -43.521 -10.406 -38.669 1.00 38.41 177 ARG A N 1
ATOM 1356 C CA . ARG A 1 177 ? -44.409 -11.156 -39.561 1.00 38.41 177 ARG A CA 1
ATOM 1357 C C . ARG A 1 177 ? -43.627 -11.635 -40.776 1.00 38.41 177 ARG A C 1
ATOM 1359 O O . ARG A 1 177 ? -42.673 -10.917 -41.151 1.00 38.41 177 ARG A O 1
#

Organism: NCBI:txid1299334

Secondary structure (DSSP, 8-state):
----EEEEEEETTEEEEEEESS--SBTTB-HHHHHHHHHHHHHHHHH-TTS-GGG-----HHHHHHHHHHTTHHHHHS---S---HHHHHHHHHHH-TTSEEEEETTEEEEHHHHHHHHHHHHHHHHHTT--TT----------SS----STTSTTS-----PPPP-------PPP-